Protein AF-A0A978VRN3-F1 (afdb_monomer_lite)

Radius of gyration: 43.13 Å; chains: 1; bounding box: 70×67×119 Å

Sequence (105 aa):
MGGEGQLLKRIPRIKFPKRHSKSSSSGSAEHATTNRAAAHGRVSASSDVPAPPLNTAVGGKASLQPKRTPVTDREIEAILPFDEPEKTDSEVLNSLIIAIWNKGT

Secondary structure (DSSP, 8-state):
-------PPPPP-PPPP-S----------------------------SSPPPP-------TTT-PPPPPPPPHHHHHTTS--------HHHHHHHHHHHHHTT--

Foldseek 3Di:
DDDPDPCDPDDDDDDDDDPDPDDDDDDDDDDDDDDDDDDPPPCPPPDPDPDDPPCPPPDPPVPDDDDDDDDDPVNVPVVPPPPPPPCDPVNVVVVVVVVVVVVPD

Organism: NCBI:txid714518

pLDDT: mean 72.93, std 16.38, range [35.16, 93.75]

Structure (mmCIF, N/CA/C/O backbone):
data_AF-A0A978VRN3-F1
#
_entry.id   AF-A0A978VRN3-F1
#
loop_
_atom_site.group_PDB
_atom_site.id
_atom_site.type_symbol
_atom_site.label_atom_id
_atom_site.label_alt_id
_atom_site.label_comp_id
_atom_site.label_asym_id
_atom_site.label_entity_id
_atom_site.label_seq_id
_atom_site.pdbx_PDB_ins_code
_atom_site.Cartn_x
_atom_site.Cartn_y
_atom_site.Cartn_z
_atom_site.occupancy
_atom_site.B_iso_or_equiv
_atom_site.auth_seq_id
_atom_site.auth_comp_id
_atom_site.auth_asym_id
_atom_site.auth_atom_id
_atom_site.pdbx_PDB_model_num
ATOM 1 N N . MET A 1 1 ? -31.306 49.832 17.319 1.00 51.53 1 MET A N 1
ATOM 2 C CA . MET A 1 1 ? -30.281 48.837 16.928 1.00 51.53 1 MET A CA 1
ATOM 3 C C . MET A 1 1 ? -30.611 47.514 17.594 1.00 51.53 1 MET A C 1
ATOM 5 O O . MET A 1 1 ? -31.055 47.538 18.732 1.00 51.53 1 MET A O 1
ATOM 9 N N . GLY A 1 2 ? -30.397 46.396 16.903 1.00 54.22 2 GLY A N 1
ATOM 10 C CA . GLY A 1 2 ? -30.655 45.046 17.412 1.00 54.22 2 GLY A CA 1
ATOM 11 C C . GLY A 1 2 ? -30.537 44.058 16.259 1.00 54.22 2 GLY A C 1
ATOM 12 O O . GLY A 1 2 ? -31.485 43.897 15.503 1.00 54.22 2 GLY A O 1
ATOM 13 N N . GLY A 1 3 ? -29.341 43.506 16.050 1.00 56.91 3 GLY A N 1
ATOM 14 C CA . GLY A 1 3 ? -29.070 42.637 14.904 1.00 56.91 3 GLY A CA 1
ATOM 15 C C . GLY A 1 3 ? -29.679 41.249 15.082 1.00 56.91 3 GLY A C 1
ATOM 16 O O . GLY A 1 3 ? -29.559 40.652 16.153 1.00 56.91 3 GLY A O 1
ATOM 17 N N . GLU A 1 4 ? -30.282 40.720 14.020 1.00 58.28 4 GLU A N 1
ATOM 18 C CA . GLU A 1 4 ? -30.822 39.360 13.965 1.00 58.28 4 GLU A CA 1
ATOM 19 C C . GLU A 1 4 ? -29.676 38.335 13.912 1.00 58.28 4 GLU A C 1
ATOM 21 O O . GLU A 1 4 ? -29.280 37.835 12.859 1.00 58.28 4 GLU A O 1
ATOM 26 N N . GLY A 1 5 ? -29.091 38.051 15.079 1.00 61.59 5 GLY A N 1
ATOM 27 C CA . GLY A 1 5 ? -28.039 37.051 15.230 1.00 61.59 5 GLY A CA 1
ATOM 28 C C . GLY A 1 5 ? -28.527 35.681 14.758 1.00 61.59 5 GLY A C 1
ATOM 29 O O . GLY A 1 5 ? -29.480 35.138 15.315 1.00 61.59 5 GLY A O 1
ATOM 30 N N . GLN A 1 6 ? -27.869 35.133 13.733 1.00 64.50 6 GLN A N 1
ATOM 31 C CA . GLN A 1 6 ? -28.296 33.927 13.019 1.00 64.50 6 GLN A CA 1
ATOM 32 C C . GLN A 1 6 ? -28.549 32.752 13.981 1.00 64.50 6 GLN A C 1
ATOM 34 O O . GLN A 1 6 ? -27.613 32.139 14.501 1.00 64.50 6 GLN A O 1
ATOM 39 N N . LEU A 1 7 ? -29.826 32.421 14.206 1.00 67.25 7 LEU A N 1
ATOM 40 C CA . LEU A 1 7 ? -30.258 31.395 15.159 1.00 67.25 7 LEU A CA 1
ATOM 41 C C . LEU A 1 7 ? -30.080 29.980 14.582 1.00 67.25 7 LEU A C 1
ATOM 43 O O . LEU A 1 7 ? -31.037 29.241 14.341 1.00 67.25 7 LEU A O 1
ATOM 47 N N . LEU A 1 8 ? -28.825 29.594 14.348 1.00 75.69 8 LEU A N 1
ATOM 48 C CA . LEU A 1 8 ? -28.469 28.250 13.909 1.00 75.69 8 LEU A CA 1
ATOM 49 C C . LEU A 1 8 ? -28.882 27.225 14.977 1.00 75.69 8 LEU A C 1
ATOM 51 O O . LEU A 1 8 ? -28.516 27.324 16.153 1.00 75.69 8 LEU A O 1
ATOM 55 N N . LYS A 1 9 ? -29.668 26.225 14.560 1.00 80.75 9 LYS A N 1
ATOM 56 C CA . LYS A 1 9 ? -30.210 25.186 15.447 1.00 80.75 9 LYS A CA 1
ATOM 57 C C . LYS A 1 9 ? -29.058 24.415 16.099 1.00 80.75 9 LYS A C 1
ATOM 59 O O . LYS A 1 9 ? -28.232 23.814 15.417 1.00 80.75 9 LYS A O 1
ATOM 64 N N . ARG A 1 10 ? -28.992 24.450 17.433 1.00 84.25 10 ARG A N 1
ATOM 65 C CA . ARG A 1 10 ? -27.875 23.882 18.206 1.00 84.25 10 ARG A CA 1
ATOM 66 C C . ARG A 1 10 ? -27.866 22.355 18.093 1.00 84.25 10 ARG A C 1
ATOM 68 O O . ARG A 1 10 ? -28.889 21.717 18.332 1.00 84.25 10 ARG A O 1
ATOM 75 N N . ILE A 1 11 ? -26.701 21.777 17.804 1.00 86.69 11 ILE A N 1
ATOM 76 C CA . ILE A 1 11 ? -26.504 20.320 17.774 1.00 86.69 11 ILE A CA 1
ATOM 77 C C . ILE A 1 11 ? -26.778 19.731 19.178 1.00 86.69 11 ILE A C 1
ATOM 79 O O . ILE A 1 11 ? -26.302 20.303 20.169 1.00 86.69 11 ILE A O 1
ATOM 83 N N . PRO A 1 12 ? -27.512 18.604 19.299 1.00 88.62 12 PRO A N 1
ATOM 84 C CA . PRO A 1 12 ? -27.736 17.930 20.576 1.00 88.62 12 PRO A CA 1
ATOM 85 C C . PRO A 1 12 ? -26.427 17.570 21.290 1.00 88.62 12 PRO A C 1
ATOM 87 O O . PRO A 1 12 ? -25.537 16.938 20.724 1.00 88.62 12 PRO A O 1
ATOM 90 N N . ARG A 1 13 ? -26.310 17.955 22.565 1.00 87.31 13 ARG A N 1
ATOM 91 C CA . ARG A 1 13 ? -25.136 17.654 23.394 1.00 87.31 13 ARG A CA 1
ATOM 92 C C . ARG A 1 13 ? -25.307 16.309 24.093 1.00 87.31 13 ARG A C 1
ATOM 94 O O . ARG A 1 13 ? -26.079 16.208 25.046 1.00 87.31 13 ARG A O 1
ATOM 101 N N . ILE A 1 14 ? -24.547 15.305 23.662 1.00 90.00 14 ILE A N 1
ATOM 102 C CA . ILE A 1 14 ? -24.405 14.048 24.406 1.00 90.00 14 ILE A CA 1
ATOM 103 C C . ILE A 1 14 ? -23.737 14.302 25.767 1.00 90.00 14 ILE A C 1
ATOM 105 O O . ILE A 1 14 ? -22.867 15.166 25.896 1.00 90.00 14 ILE A O 1
ATOM 109 N N . LYS A 1 15 ? -24.142 13.551 26.796 1.00 87.56 15 LYS A N 1
ATOM 110 C CA . LYS A 1 15 ? -23.495 13.561 28.117 1.00 87.56 15 LYS A CA 1
ATOM 111 C C . LYS A 1 15 ? -22.564 12.359 28.224 1.00 87.56 15 LYS A C 1
ATOM 113 O O . LYS A 1 15 ? -23.029 11.224 28.180 1.00 87.56 15 LYS A O 1
ATOM 118 N N . PHE A 1 16 ? -21.270 12.601 28.407 1.00 88.62 16 PHE A N 1
ATOM 119 C CA . PHE A 1 16 ? -20.328 11.535 28.747 1.00 88.62 16 PHE A CA 1
ATOM 120 C C . PHE A 1 16 ? -20.530 11.069 30.202 1.00 88.62 16 PHE A C 1
ATOM 122 O O . PHE A 1 16 ? -20.875 11.893 31.056 1.00 88.62 16 PHE A O 1
ATOM 129 N N . PRO A 1 17 ? -20.300 9.779 30.518 1.00 88.06 17 PRO A N 1
ATOM 130 C CA . PRO A 1 17 ? -20.344 9.287 31.892 1.00 88.06 17 PRO A CA 1
ATOM 131 C C . PRO A 1 17 ? -19.369 10.045 32.802 1.00 88.06 17 PRO A C 1
ATOM 133 O O . PRO A 1 17 ? -18.215 10.279 32.434 1.00 88.06 17 PRO A O 1
ATOM 136 N N . LYS A 1 18 ? -19.811 10.393 34.018 1.00 84.62 18 LYS A N 1
ATOM 137 C CA . LYS A 1 18 ? -18.959 11.039 35.025 1.00 84.62 18 LYS A CA 1
ATOM 138 C C . LYS A 1 18 ? -17.878 10.057 35.487 1.00 84.62 18 LYS A C 1
ATOM 140 O O . LYS A 1 18 ? -18.129 9.208 36.340 1.00 84.62 18 LYS A O 1
ATOM 145 N N . ARG A 1 19 ? -16.670 10.175 34.929 1.00 80.88 19 ARG A N 1
ATOM 146 C CA . ARG A 1 19 ? -15.496 9.433 35.414 1.00 80.88 19 ARG A CA 1
ATOM 147 C 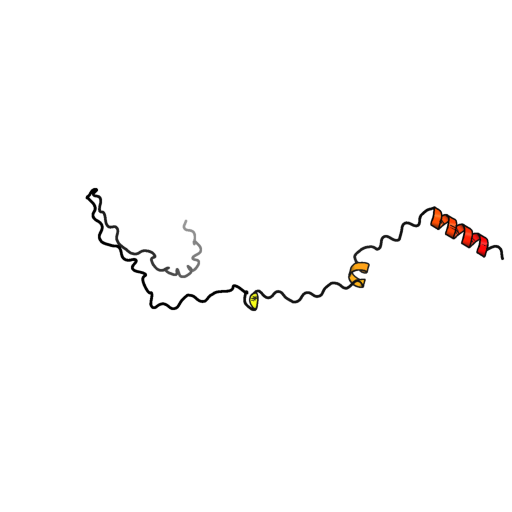C . ARG A 1 19 ? -15.196 9.862 36.864 1.00 80.88 19 ARG A C 1
ATOM 149 O O . ARG A 1 19 ? -15.470 11.000 37.234 1.00 80.88 19 ARG A O 1
ATOM 156 N N . HIS A 1 20 ? -14.709 8.917 37.674 1.00 74.62 20 HIS A N 1
ATOM 157 C CA . HIS A 1 20 ? -14.363 9.062 39.101 1.00 74.62 20 HIS A CA 1
ATOM 158 C C . HIS A 1 20 ? -15.375 9.848 39.975 1.00 74.62 20 HIS A C 1
ATOM 160 O O . HIS A 1 20 ? -15.155 10.987 40.388 1.00 74.62 20 HIS A O 1
ATOM 166 N N . SER A 1 21 ? -16.483 9.198 40.344 1.00 69.75 21 SER A N 1
ATOM 167 C CA . SER A 1 21 ? -17.445 9.698 41.338 1.00 69.75 21 SER A CA 1
ATOM 168 C C . SER A 1 21 ? -17.251 9.058 42.725 1.00 69.75 21 SER A C 1
ATOM 170 O O . SER A 1 21 ? -18.168 8.408 43.228 1.00 69.75 21 SER A O 1
ATOM 172 N N . LYS A 1 22 ? -16.067 9.200 43.342 1.00 65.94 22 LYS A N 1
ATOM 173 C CA . LYS A 1 22 ? -15.815 8.731 44.720 1.00 65.94 22 LYS A CA 1
ATOM 174 C C . LYS A 1 22 ? -15.098 9.788 45.572 1.00 65.94 22 LYS A C 1
ATOM 176 O O . LYS A 1 22 ? -14.147 10.409 45.119 1.00 65.94 22 LYS A O 1
ATOM 181 N N . SER A 1 23 ? -15.655 9.974 46.768 1.00 59.84 23 SER A N 1
ATOM 182 C CA . SER A 1 23 ? -15.246 10.779 47.932 1.00 59.84 23 SER A CA 1
ATOM 183 C C . SER A 1 23 ? -13.875 11.470 47.927 1.00 59.84 23 SER A C 1
ATOM 185 O O . SER A 1 23 ? -12.838 10.809 47.983 1.00 59.84 23 SER A O 1
ATOM 187 N N . SER A 1 24 ? -13.894 12.792 48.122 1.00 62.44 24 SER A N 1
ATOM 188 C CA . SER A 1 24 ? -12.879 13.453 48.948 1.00 62.44 24 SER A CA 1
ATOM 189 C C . SER A 1 24 ? -13.029 12.956 50.389 1.00 62.44 24 SER A C 1
ATOM 191 O O . SER A 1 24 ? -14.085 13.155 50.986 1.00 62.44 24 SER A O 1
ATOM 193 N N . SER A 1 25 ? -11.997 12.327 50.947 1.00 48.09 25 SER A N 1
ATOM 194 C CA . SER A 1 25 ? -11.909 12.030 52.380 1.00 48.09 25 SER A CA 1
ATOM 195 C C . SER A 1 25 ? -10.640 12.677 52.911 1.00 48.09 25 SER A C 1
ATOM 197 O O . SER A 1 25 ? -9.544 12.263 52.546 1.00 48.09 25 SER A O 1
ATOM 199 N N . SER A 1 26 ? -10.789 13.716 53.732 1.00 55.19 26 SER A N 1
ATOM 200 C CA . SER A 1 26 ? -9.654 14.305 54.448 1.00 55.19 26 SER A CA 1
ATOM 201 C C . SER A 1 26 ? -9.223 13.367 55.576 1.00 55.19 26 SER A C 1
ATOM 203 O O . SER A 1 26 ? -10.073 12.754 56.222 1.00 55.19 26 SER A O 1
ATOM 205 N N . GLY A 1 27 ? -7.919 13.252 55.812 1.00 40.97 27 GLY A N 1
ATOM 206 C CA . GLY A 1 27 ? -7.359 12.403 56.859 1.00 40.97 27 GLY A CA 1
ATOM 207 C C . GLY A 1 27 ? -5.839 12.493 56.871 1.00 40.97 27 GLY A C 1
ATOM 208 O O . GLY A 1 27 ? -5.184 11.902 56.020 1.00 40.97 27 GLY A O 1
ATOM 209 N N . SER A 1 28 ? -5.293 13.245 57.827 1.00 48.34 28 SER A N 1
ATOM 210 C CA . SER A 1 28 ? -3.853 13.422 58.030 1.00 48.34 28 SER A CA 1
ATOM 211 C C . SER A 1 28 ? -3.507 13.129 59.486 1.00 48.34 28 SER A C 1
ATOM 213 O O . SER A 1 28 ? -4.017 13.811 60.373 1.00 48.34 28 SER A O 1
ATOM 215 N N . ALA A 1 29 ? -2.654 12.132 59.716 1.00 40.34 29 ALA A N 1
ATOM 216 C CA . ALA A 1 29 ? -1.959 11.849 60.974 1.00 40.34 29 ALA A CA 1
ATOM 217 C C . ALA A 1 29 ? -0.822 10.843 60.703 1.00 40.34 29 ALA A C 1
ATOM 219 O O . ALA A 1 29 ? -0.899 10.067 59.749 1.00 40.34 29 ALA A O 1
ATOM 220 N N . GLU A 1 30 ? 0.220 10.850 61.534 1.00 46.12 30 GLU A N 1
ATOM 221 C CA . GLU A 1 30 ? 1.481 10.124 61.314 1.00 46.12 30 GLU A CA 1
ATOM 222 C C . GLU A 1 30 ? 1.835 9.224 62.512 1.00 46.12 30 GLU A C 1
ATOM 224 O O . GLU A 1 30 ? 1.536 9.589 63.645 1.00 46.12 30 GLU A O 1
ATOM 229 N N . HIS A 1 31 ? 2.562 8.119 62.256 1.00 38.09 31 HIS A N 1
ATOM 230 C CA . HIS A 1 31 ? 3.224 7.229 63.242 1.00 38.09 31 HIS A CA 1
ATOM 231 C C . HIS A 1 31 ? 2.307 6.476 64.253 1.00 38.09 31 HIS A C 1
ATOM 233 O O . HIS A 1 31 ? 1.309 6.995 64.729 1.00 38.09 31 HIS A O 1
ATOM 239 N N . ALA A 1 32 ? 2.571 5.228 64.674 1.00 42.06 32 ALA A N 1
ATOM 240 C CA . ALA A 1 32 ? 3.604 4.227 64.334 1.00 42.06 32 ALA A CA 1
ATOM 241 C C . ALA A 1 32 ? 2.965 2.792 64.441 1.00 42.06 32 ALA A C 1
ATOM 243 O O . ALA A 1 32 ? 1.806 2.669 64.062 1.00 42.06 32 ALA A O 1
ATOM 244 N N . THR A 1 33 ? 3.546 1.645 64.852 1.00 38.16 33 THR A N 1
ATOM 245 C CA . THR A 1 33 ? 4.839 1.284 65.482 1.00 38.16 33 THR A CA 1
ATOM 246 C C . THR A 1 33 ? 5.165 -0.218 65.285 1.00 38.16 33 THR A C 1
ATOM 248 O O . THR A 1 33 ? 4.267 -1.043 65.173 1.00 38.16 33 THR A O 1
ATOM 251 N N . THR A 1 34 ? 6.458 -0.574 65.326 1.00 43.59 34 THR A N 1
ATOM 252 C CA . THR A 1 34 ? 7.042 -1.904 65.670 1.00 43.59 34 THR A CA 1
ATOM 253 C C . THR A 1 34 ? 6.422 -3.214 65.139 1.00 43.59 34 THR A C 1
ATOM 255 O O . THR A 1 34 ? 5.533 -3.802 65.745 1.00 43.59 34 THR A O 1
ATOM 258 N N . ASN A 1 35 ? 7.092 -3.781 64.130 1.00 50.22 35 ASN A N 1
ATOM 259 C CA . ASN A 1 35 ? 7.529 -5.185 64.007 1.00 50.22 35 ASN A CA 1
ATOM 260 C C . ASN A 1 35 ? 6.905 -6.270 64.922 1.00 50.22 35 ASN A C 1
ATOM 262 O O . ASN A 1 35 ? 7.251 -6.356 66.102 1.00 50.22 35 ASN A O 1
ATOM 266 N N . ARG A 1 36 ? 6.330 -7.312 64.299 1.00 35.16 36 ARG A N 1
ATOM 267 C CA . ARG A 1 36 ? 6.951 -8.657 64.325 1.00 35.16 36 ARG A CA 1
ATOM 268 C C . ARG A 1 36 ? 6.462 -9.555 63.185 1.00 35.16 36 ARG A C 1
ATOM 270 O O . ARG A 1 36 ? 5.396 -9.338 62.622 1.00 35.16 36 ARG A O 1
ATOM 277 N N . ALA A 1 37 ? 7.283 -10.537 62.818 1.00 46.53 37 ALA A N 1
ATOM 278 C CA . ALA A 1 37 ? 7.046 -11.389 61.659 1.00 46.53 37 ALA A CA 1
ATOM 279 C C . ALA A 1 37 ? 5.963 -12.448 61.930 1.00 46.53 37 ALA A C 1
ATOM 281 O O . ALA A 1 37 ? 6.240 -13.494 62.511 1.00 46.53 37 ALA A O 1
ATOM 282 N N . ALA A 1 38 ? 4.748 -12.195 61.445 1.00 43.16 38 ALA A N 1
ATOM 283 C CA . ALA A 1 38 ? 3.838 -13.255 61.025 1.00 43.16 38 ALA A CA 1
ATOM 284 C C . ALA A 1 38 ? 4.078 -13.522 59.532 1.00 43.16 38 ALA A C 1
ATOM 286 O O . ALA A 1 38 ? 4.320 -12.589 58.763 1.00 43.16 38 ALA A O 1
ATOM 287 N N . ALA A 1 39 ? 4.054 -14.786 59.110 1.00 49.22 39 ALA A N 1
ATOM 288 C CA . ALA A 1 39 ? 4.344 -15.126 57.724 1.00 49.22 39 ALA A CA 1
ATOM 289 C C . ALA A 1 39 ? 3.259 -14.565 56.790 1.00 49.22 39 ALA A C 1
ATOM 291 O O . ALA A 1 39 ? 2.147 -15.091 56.737 1.00 49.22 39 ALA A O 1
ATOM 292 N N . HIS A 1 40 ? 3.609 -13.557 55.984 1.00 46.94 40 HIS A N 1
ATOM 293 C CA . HIS A 1 40 ? 2.888 -13.255 54.750 1.00 46.94 40 HIS A CA 1
ATOM 294 C C . HIS A 1 40 ? 3.120 -14.403 53.760 1.00 46.94 40 HIS A C 1
ATOM 296 O O . HIS A 1 40 ? 3.901 -14.297 52.811 1.00 46.94 40 HIS A O 1
ATOM 302 N N . GLY A 1 41 ? 2.433 -15.524 54.003 1.00 48.88 41 GLY A N 1
ATOM 303 C CA . GLY A 1 41 ? 2.238 -16.561 53.004 1.00 48.88 41 GLY A CA 1
ATOM 304 C C . GLY A 1 41 ? 1.750 -15.882 51.733 1.00 48.88 41 GLY A C 1
ATOM 305 O O . GLY A 1 41 ? 0.842 -15.051 51.782 1.00 48.88 41 GLY A O 1
ATOM 306 N N . ARG A 1 42 ? 2.418 -16.157 50.610 1.00 56.19 42 ARG A N 1
ATOM 307 C CA . ARG A 1 42 ? 2.151 -15.473 49.343 1.00 56.19 42 ARG A CA 1
ATOM 308 C C . ARG A 1 42 ? 0.758 -15.878 48.873 1.00 56.19 42 ARG A C 1
ATOM 310 O O . ARG A 1 42 ? 0.621 -16.897 48.197 1.00 56.19 42 ARG A O 1
ATOM 317 N N . VAL A 1 43 ? -0.249 -15.082 49.246 1.00 61.28 43 VAL A N 1
ATOM 318 C CA . VAL A 1 43 ? -1.631 -15.187 48.766 1.00 61.28 43 VAL A CA 1
ATOM 319 C C . VAL A 1 43 ? -1.603 -14.893 47.274 1.00 61.28 43 VAL A C 1
ATOM 321 O O . VAL A 1 43 ? -1.800 -13.770 46.815 1.00 61.28 43 VAL A O 1
ATOM 324 N N . SER A 1 44 ? -1.272 -15.933 46.519 1.00 64.25 44 SER A N 1
ATOM 325 C CA . SER A 1 44 ? -1.407 -15.968 45.078 1.00 64.25 44 SER A CA 1
ATOM 326 C C . SER A 1 44 ? -2.903 -15.955 44.839 1.00 64.25 44 SER A C 1
ATOM 328 O O . SER A 1 44 ? -3.563 -16.972 45.030 1.00 64.25 44 SER A O 1
ATOM 330 N N . ALA A 1 45 ? -3.442 -14.774 44.544 1.00 66.75 45 ALA A N 1
ATOM 331 C CA . ALA A 1 45 ? -4.856 -14.599 44.274 1.00 66.75 45 ALA A CA 1
ATOM 332 C C . ALA A 1 45 ? -5.196 -15.389 43.006 1.00 66.75 45 ALA A C 1
ATOM 334 O O . ALA A 1 45 ? -5.006 -14.903 41.892 1.00 66.75 45 ALA A O 1
ATOM 335 N N . SER A 1 46 ? -5.646 -16.631 43.186 1.00 69.06 46 SER A N 1
ATOM 336 C CA . SER A 1 46 ? -6.122 -17.499 42.119 1.00 69.06 46 SER A CA 1
ATOM 337 C C . SER A 1 46 ? -7.420 -16.912 41.582 1.00 69.06 46 SER A C 1
ATOM 339 O O . SER A 1 46 ? -8.505 -17.198 42.087 1.00 69.06 46 SER A O 1
ATOM 341 N N . SER A 1 47 ? -7.298 -16.022 40.601 1.00 72.12 47 SER A N 1
ATOM 342 C CA . SER A 1 47 ? -8.442 -15.477 39.891 1.00 72.12 47 SER A CA 1
ATOM 343 C C . SER A 1 47 ? -9.114 -16.594 39.107 1.00 72.12 47 SER A C 1
ATOM 345 O O . SER A 1 47 ? -8.488 -17.173 38.222 1.00 72.12 47 SER A O 1
ATOM 347 N N . ASP A 1 48 ? -10.405 -16.804 39.344 1.00 77.75 48 ASP A N 1
ATOM 348 C CA . ASP A 1 48 ? -11.287 -17.661 38.533 1.00 77.75 48 ASP A CA 1
ATOM 349 C C . ASP A 1 48 ? -11.590 -17.050 37.140 1.00 77.75 48 ASP A C 1
ATOM 351 O O . ASP A 1 48 ? -12.606 -17.303 36.501 1.00 77.75 48 ASP A O 1
ATOM 355 N N . VAL A 1 49 ? -10.702 -16.168 36.673 1.00 77.25 49 VAL A N 1
ATOM 356 C CA . VAL A 1 49 ? -10.729 -15.557 35.349 1.00 77.25 49 VAL A CA 1
ATOM 357 C C . VAL A 1 49 ? -9.785 -16.383 34.475 1.00 77.25 49 VAL A C 1
ATOM 359 O O . VAL A 1 49 ? -8.604 -16.487 34.820 1.00 77.25 49 VAL A O 1
ATOM 362 N N . PRO A 1 50 ? -10.254 -16.970 33.358 1.00 80.88 50 PRO A N 1
ATOM 363 C CA . PRO A 1 50 ? -9.384 -17.725 32.467 1.00 80.88 50 PRO A CA 1
ATOM 364 C C . PRO A 1 50 ? -8.255 -16.832 31.945 1.00 80.88 50 PRO A C 1
ATOM 366 O O . PRO A 1 50 ? -8.450 -15.635 31.715 1.00 80.88 50 PRO A O 1
ATOM 369 N N . ALA A 1 51 ? -7.071 -17.420 31.755 1.00 79.81 51 ALA A N 1
ATOM 370 C CA . ALA A 1 51 ? -5.901 -16.691 31.279 1.00 79.81 51 ALA A CA 1
ATOM 371 C C . ALA A 1 51 ? -6.230 -15.917 29.983 1.00 79.81 51 ALA A C 1
ATOM 373 O O . ALA A 1 51 ? -6.900 -16.469 29.101 1.00 79.81 51 ALA A O 1
ATOM 374 N N . PRO A 1 52 ? -5.781 -14.653 29.846 1.00 74.25 52 PRO A N 1
ATOM 375 C CA . PRO A 1 52 ? -6.069 -13.864 28.657 1.00 74.25 52 PRO A CA 1
ATOM 376 C C . PRO A 1 52 ? -5.534 -14.591 27.413 1.00 74.25 52 PRO A C 1
ATOM 378 O O . PRO A 1 52 ? -4.435 -15.152 27.477 1.00 74.25 52 PRO A O 1
ATOM 381 N N . PRO A 1 53 ? -6.268 -14.591 26.282 1.00 76.62 53 PRO A N 1
ATOM 382 C CA . PRO A 1 53 ? -5.820 -15.266 25.072 1.00 76.62 53 PRO A CA 1
ATOM 383 C C . PRO A 1 53 ? -4.407 -14.827 24.687 1.00 76.62 53 PRO A C 1
ATOM 385 O O . PRO A 1 53 ? -4.136 -13.628 24.587 1.00 76.62 53 PRO A O 1
ATOM 388 N N . LEU A 1 54 ? -3.519 -15.797 24.449 1.00 76.12 54 LEU A N 1
ATOM 389 C CA . LEU A 1 54 ? -2.163 -15.552 23.957 1.00 76.12 54 LEU A CA 1
ATOM 390 C C . LEU A 1 54 ? -2.234 -14.984 22.535 1.00 76.12 54 LEU A C 1
ATOM 392 O O . LEU A 1 54 ? -2.179 -15.708 21.540 1.00 76.12 54 LEU A O 1
ATOM 396 N N . ASN A 1 55 ? -2.386 -13.663 22.458 1.00 66.31 55 ASN A N 1
ATOM 397 C CA . ASN A 1 55 ? -2.426 -12.899 21.224 1.00 66.31 55 ASN A CA 1
ATOM 398 C C . ASN A 1 55 ? -1.038 -12.891 20.574 1.00 66.31 55 ASN A C 1
ATOM 400 O O . ASN A 1 55 ? -0.275 -11.934 20.673 1.00 66.31 55 ASN A O 1
ATOM 404 N N . THR A 1 56 ? -0.727 -13.970 19.861 1.00 66.06 56 THR A N 1
ATOM 405 C CA . THR A 1 56 ? 0.237 -13.910 18.767 1.00 66.06 56 THR A CA 1
ATOM 406 C C . THR A 1 56 ? -0.345 -12.953 17.730 1.00 66.06 56 THR A C 1
ATOM 408 O O . THR A 1 56 ? -1.303 -13.275 17.030 1.00 66.06 56 THR A O 1
ATOM 411 N N . ALA A 1 57 ? 0.175 -11.724 17.690 1.00 65.00 57 ALA A N 1
ATOM 412 C CA . ALA A 1 57 ? -0.348 -10.625 16.878 1.00 65.00 57 ALA A CA 1
ATOM 413 C C . ALA A 1 57 ? -0.029 -10.779 15.375 1.00 65.00 57 ALA A C 1
ATOM 415 O O . ALA A 1 57 ? 0.433 -9.850 14.714 1.00 65.00 57 ALA A O 1
ATOM 416 N N . VAL A 1 58 ? -0.310 -11.960 14.816 1.00 64.75 58 VAL A N 1
ATOM 417 C CA . VAL A 1 58 ? -0.481 -12.148 13.377 1.00 64.75 58 VAL A CA 1
ATOM 418 C C . VAL A 1 58 ? -1.741 -11.377 13.003 1.00 64.75 58 VAL A C 1
ATOM 420 O O . VAL A 1 58 ? -2.860 -11.826 13.254 1.00 64.75 58 VAL A O 1
ATOM 423 N N . GLY A 1 59 ? -1.555 -10.166 12.479 1.00 75.12 59 GLY A N 1
ATOM 424 C CA . GLY A 1 59 ? -2.666 -9.294 12.125 1.00 75.12 59 GLY A CA 1
ATOM 425 C C . GLY A 1 59 ? -3.644 -9.993 11.172 1.00 75.12 59 GLY A C 1
ATOM 426 O O . GLY A 1 59 ? -3.253 -10.799 10.322 1.00 75.12 59 GLY A O 1
ATOM 427 N N . GLY A 1 60 ? -4.938 -9.725 11.364 1.00 79.81 60 GLY A N 1
ATOM 428 C CA . GLY A 1 60 ? -6.010 -10.413 10.646 1.00 79.81 60 GLY A CA 1
ATOM 429 C C . GLY A 1 60 ? -6.006 -10.146 9.137 1.00 79.81 60 GLY A C 1
ATOM 430 O O . GLY A 1 60 ? -5.158 -9.440 8.598 1.00 79.81 60 GLY A O 1
ATOM 431 N N . LYS A 1 61 ? -7.023 -10.648 8.426 1.00 79.44 61 LYS A N 1
ATOM 432 C CA . LYS A 1 61 ? -7.126 -10.493 6.959 1.00 79.44 61 LYS A CA 1
ATOM 433 C C . LYS A 1 61 ? -7.084 -9.031 6.463 1.00 79.44 61 LYS A C 1
ATOM 435 O O . LYS A 1 61 ? -6.792 -8.821 5.295 1.00 79.44 61 LYS A O 1
ATOM 440 N N . ALA A 1 62 ? -7.306 -8.044 7.337 1.00 79.62 62 ALA A N 1
ATOM 441 C CA . ALA A 1 62 ? -7.170 -6.615 7.047 1.00 79.62 62 ALA A CA 1
ATOM 442 C C . ALA A 1 62 ? -5.716 -6.086 6.991 1.00 79.62 62 ALA A C 1
ATOM 444 O O . ALA A 1 62 ? -5.486 -5.059 6.363 1.00 79.62 62 ALA A O 1
ATOM 445 N N . SER A 1 63 ? -4.731 -6.750 7.614 1.00 84.19 63 SER A N 1
ATOM 446 C CA . SER A 1 63 ? -3.304 -6.371 7.517 1.00 84.19 63 SER A CA 1
ATOM 447 C C . SER A 1 63 ? -2.526 -7.197 6.488 1.00 84.19 63 SER A C 1
ATOM 449 O O . SER A 1 63 ? -1.318 -7.025 6.336 1.00 84.19 63 SER A O 1
ATOM 451 N N . LEU A 1 64 ? -3.199 -8.116 5.791 1.00 84.69 64 LEU A N 1
ATOM 452 C CA . LEU A 1 64 ? -2.624 -8.866 4.681 1.00 84.69 64 LEU A CA 1
ATOM 453 C C . LEU A 1 64 ? -2.469 -7.924 3.482 1.00 84.69 64 LEU A C 1
ATOM 455 O O . LEU A 1 64 ? -3.446 -7.579 2.820 1.00 84.69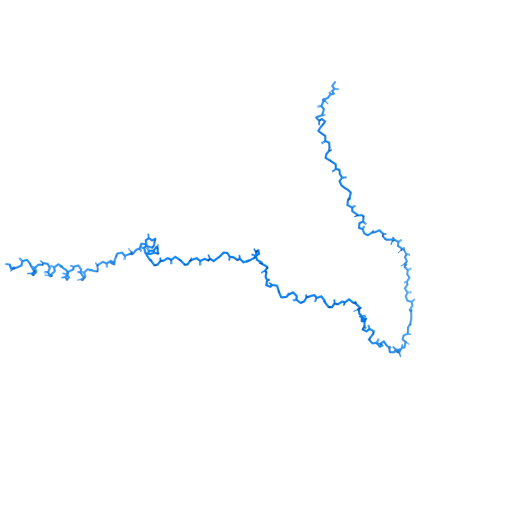 64 LEU A O 1
ATOM 459 N N . GLN A 1 65 ? -1.233 -7.497 3.218 1.00 86.06 65 GLN A N 1
ATOM 460 C CA . GLN A 1 65 ? -0.925 -6.694 2.037 1.00 86.06 65 GLN A CA 1
ATOM 461 C C . GLN A 1 65 ? -1.280 -7.472 0.753 1.00 86.06 65 GLN A C 1
ATOM 463 O O . GLN A 1 65 ? -1.115 -8.697 0.721 1.00 86.06 65 GLN A O 1
ATOM 468 N N . PRO A 1 66 ? -1.740 -6.792 -0.316 1.00 88.94 66 PRO A N 1
ATOM 469 C CA . PRO A 1 66 ? -1.947 -7.426 -1.613 1.00 88.94 66 PRO A CA 1
ATOM 470 C C . PRO A 1 66 ? -0.680 -8.134 -2.103 1.00 88.94 66 PRO A C 1
ATOM 472 O O . PRO A 1 66 ? 0.434 -7.645 -1.899 1.00 88.94 66 PRO A O 1
ATOM 475 N N . LYS A 1 67 ? -0.846 -9.267 -2.797 1.00 86.94 67 LYS A N 1
ATOM 476 C CA . LYS A 1 67 ? 0.268 -9.913 -3.502 1.00 86.94 67 LYS A CA 1
ATOM 477 C C . LYS A 1 67 ? 0.840 -8.924 -4.518 1.00 86.94 67 LYS A C 1
ATOM 479 O O . LYS A 1 67 ? 0.118 -8.493 -5.414 1.00 86.94 67 LYS A O 1
ATOM 484 N N . ARG A 1 68 ? 2.124 -8.589 -4.394 1.00 87.44 68 ARG A N 1
ATOM 485 C CA . ARG A 1 68 ? 2.854 -7.853 -5.430 1.00 87.44 68 ARG A CA 1
ATOM 486 C C . ARG A 1 68 ? 3.327 -8.830 -6.498 1.00 87.44 68 ARG A C 1
ATOM 488 O O . ARG A 1 68 ? 3.906 -9.863 -6.167 1.00 87.44 68 ARG A O 1
ATOM 495 N N . THR A 1 69 ? 3.101 -8.490 -7.758 1.00 88.38 69 THR A N 1
ATOM 496 C CA . THR A 1 69 ? 3.879 -9.028 -8.874 1.00 88.38 69 THR A CA 1
ATOM 497 C C . THR A 1 69 ? 5.237 -8.318 -8.904 1.00 88.38 69 THR A C 1
ATOM 499 O O . THR A 1 69 ? 5.275 -7.108 -8.659 1.00 88.38 69 THR A O 1
ATOM 502 N N . PRO A 1 70 ? 6.354 -9.017 -9.171 1.00 88.81 70 PRO A N 1
ATOM 503 C CA . PRO A 1 70 ? 7.576 -8.341 -9.591 1.00 88.81 70 PRO A CA 1
ATOM 504 C C . PRO A 1 70 ? 7.343 -7.661 -10.949 1.00 88.81 70 PRO A C 1
ATOM 506 O O . PRO A 1 70 ? 6.462 -8.071 -11.707 1.00 88.81 70 PRO A O 1
ATOM 509 N N . VAL A 1 71 ? 8.132 -6.629 -11.240 1.00 90.75 71 VAL A N 1
ATOM 510 C CA . VAL A 1 71 ? 8.249 -6.059 -12.591 1.00 90.75 71 VAL A CA 1
ATOM 511 C C . VAL A 1 71 ? 9.038 -7.055 -13.449 1.00 90.75 71 VAL A C 1
ATOM 513 O O . VAL A 1 71 ? 9.943 -7.707 -12.927 1.00 90.75 71 VAL A O 1
ATOM 516 N N . THR A 1 72 ? 8.683 -7.222 -14.723 1.00 91.25 72 THR A N 1
ATOM 517 C CA . THR A 1 72 ? 9.409 -8.125 -15.632 1.00 91.25 72 THR A CA 1
ATOM 518 C C . THR A 1 72 ? 10.682 -7.477 -16.170 1.00 91.25 72 THR A C 1
ATOM 520 O O . THR A 1 72 ? 10.749 -6.256 -16.297 1.00 91.25 72 THR A O 1
ATOM 523 N N . ASP A 1 73 ? 11.681 -8.282 -16.538 1.00 88.50 73 ASP A N 1
ATOM 524 C CA . ASP A 1 73 ? 12.977 -7.776 -17.016 1.00 88.50 73 ASP A CA 1
ATOM 525 C C . ASP A 1 73 ? 12.802 -6.810 -18.201 1.00 88.50 73 ASP A C 1
ATOM 527 O O . ASP A 1 73 ? 13.295 -5.689 -18.166 1.00 88.50 73 ASP A O 1
ATOM 531 N N . ARG A 1 74 ? 11.944 -7.162 -19.168 1.00 86.50 74 ARG A N 1
ATOM 532 C CA . ARG A 1 74 ? 11.589 -6.310 -20.318 1.00 86.50 74 ARG A CA 1
ATOM 533 C C . ARG A 1 74 ? 10.962 -4.959 -19.935 1.00 86.50 74 ARG A C 1
ATOM 535 O O . ARG A 1 74 ? 11.109 -3.984 -20.667 1.00 86.50 74 ARG A O 1
ATOM 542 N N . GLU A 1 75 ? 10.220 -4.886 -18.831 1.00 88.50 75 GLU A N 1
ATOM 543 C CA . GLU A 1 75 ? 9.667 -3.621 -18.323 1.00 88.50 75 GLU A CA 1
ATOM 544 C C . GLU A 1 75 ? 10.740 -2.786 -17.606 1.00 88.50 75 GLU A C 1
ATOM 546 O O . GLU A 1 75 ? 10.670 -1.560 -17.632 1.00 88.50 75 GLU A O 1
ATOM 551 N N . ILE A 1 76 ? 11.750 -3.428 -17.008 1.00 89.50 76 ILE A N 1
ATOM 552 C CA . ILE A 1 76 ? 12.921 -2.763 -16.418 1.00 89.50 76 ILE A CA 1
ATOM 553 C C . ILE A 1 76 ? 13.814 -2.191 -17.532 1.00 89.50 76 ILE A C 1
ATOM 555 O O . ILE A 1 76 ? 14.148 -1.009 -17.491 1.00 89.50 76 ILE A O 1
ATOM 559 N N . GLU A 1 77 ? 14.121 -2.989 -18.559 1.00 85.38 77 GLU A N 1
ATOM 560 C CA . GLU A 1 77 ? 14.899 -2.619 -19.758 1.00 85.38 77 GLU A CA 1
ATOM 561 C C . GLU A 1 77 ? 14.261 -1.490 -20.589 1.00 85.38 77 GLU A C 1
ATOM 563 O O . GLU A 1 77 ? 14.941 -0.831 -21.369 1.00 85.38 77 GLU A O 1
ATOM 568 N N . ALA A 1 78 ? 12.951 -1.263 -20.443 1.00 82.94 78 ALA A N 1
ATOM 569 C CA . ALA A 1 78 ? 12.229 -0.179 -21.111 1.00 82.94 78 ALA A CA 1
ATOM 570 C C . ALA A 1 78 ? 12.214 1.146 -20.318 1.00 82.94 78 ALA A C 1
ATOM 572 O O . ALA A 1 78 ? 11.761 2.164 -20.844 1.00 82.94 78 ALA A O 1
ATOM 573 N N . ILE A 1 79 ? 12.653 1.135 -19.052 1.00 83.38 79 ILE A N 1
ATOM 574 C CA . ILE A 1 79 ? 12.644 2.293 -18.138 1.00 83.38 79 ILE A CA 1
ATOM 575 C C . ILE A 1 79 ? 14.069 2.713 -17.776 1.00 83.38 79 ILE A C 1
ATOM 577 O O . ILE A 1 79 ? 14.366 3.908 -17.747 1.00 83.38 79 ILE A O 1
ATOM 581 N N . LEU A 1 80 ? 14.948 1.748 -17.501 1.00 81.50 80 LEU A N 1
ATOM 582 C CA . LEU A 1 80 ? 16.381 2.000 -17.493 1.00 81.50 80 LEU A CA 1
ATOM 583 C C . LEU A 1 80 ? 16.795 2.256 -18.945 1.00 81.50 80 LEU A C 1
ATOM 585 O O . LEU A 1 80 ? 16.600 1.360 -19.769 1.00 81.50 80 LEU A O 1
ATOM 589 N N . PRO A 1 81 ? 17.359 3.425 -19.297 1.00 67.75 81 PRO A N 1
ATOM 590 C CA . PRO A 1 81 ? 18.065 3.518 -20.559 1.00 67.75 81 PRO A CA 1
ATOM 591 C C . PRO A 1 81 ? 19.189 2.482 -20.512 1.00 67.75 81 PRO A C 1
ATOM 593 O O . PRO A 1 81 ? 20.035 2.514 -19.618 1.00 67.75 81 PRO A O 1
ATOM 596 N N . PHE A 1 82 ? 19.189 1.552 -21.464 1.00 65.00 82 PHE A N 1
ATOM 597 C CA . PHE A 1 82 ? 20.433 0.899 -21.834 1.00 65.00 82 PHE A CA 1
ATOM 598 C C . PHE A 1 82 ? 21.358 2.019 -22.306 1.00 65.00 82 PHE A C 1
ATOM 600 O O . PHE A 1 82 ? 21.097 2.634 -23.343 1.00 65.00 82 PHE A O 1
ATOM 607 N N . ASP A 1 83 ? 22.400 2.305 -21.528 1.00 62.22 83 ASP A N 1
ATOM 608 C CA . ASP A 1 83 ? 23.535 3.068 -22.023 1.00 62.22 83 ASP A CA 1
ATOM 609 C C . ASP A 1 83 ? 24.101 2.260 -23.200 1.00 62.22 83 ASP A C 1
ATOM 611 O O . ASP A 1 83 ? 24.720 1.210 -23.007 1.00 62.22 83 ASP A O 1
ATOM 615 N N . GLU A 1 84 ? 23.791 2.704 -24.425 1.00 69.19 84 GLU A N 1
ATOM 616 C CA . GLU A 1 84 ? 24.383 2.184 -25.662 1.00 69.19 84 GLU A CA 1
ATOM 617 C C . GLU A 1 84 ? 25.899 2.179 -25.439 1.00 69.19 84 GLU A C 1
ATOM 619 O O . GLU A 1 84 ? 26.450 3.241 -25.123 1.00 69.19 84 GLU A O 1
ATOM 624 N N . PRO A 1 85 ? 26.561 1.008 -25.484 1.00 68.19 85 PRO A N 1
ATOM 625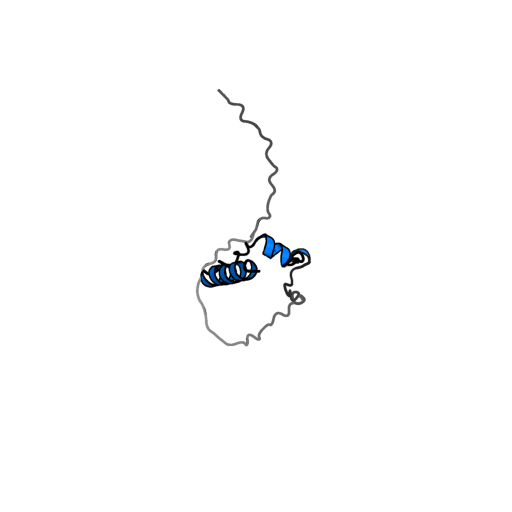 C CA . PRO A 1 85 ? 27.916 0.876 -24.973 1.00 68.19 85 PRO A CA 1
ATOM 626 C C . PRO A 1 85 ? 28.816 1.834 -25.743 1.00 68.19 85 PRO A C 1
ATOM 628 O O . PRO A 1 85 ? 28.939 1.698 -26.960 1.00 68.19 85 PRO A O 1
ATOM 631 N N . GLU A 1 86 ? 29.398 2.815 -25.039 1.00 76.50 86 GLU A N 1
ATOM 632 C CA . GLU A 1 86 ? 30.186 3.892 -25.645 1.00 76.50 86 GLU A CA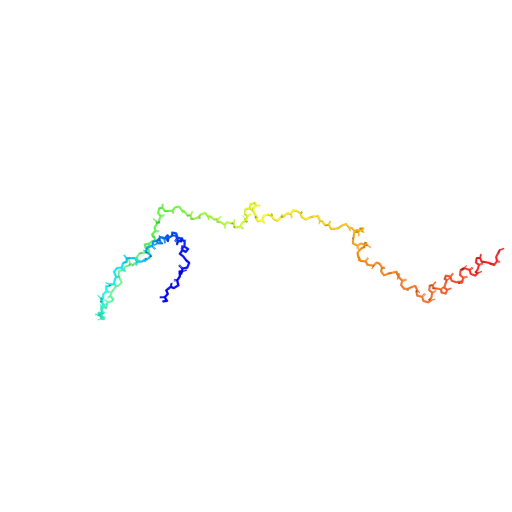 1
ATOM 633 C C . GLU A 1 86 ? 31.315 3.273 -26.468 1.00 76.50 86 GLU A C 1
ATOM 635 O O . GLU A 1 86 ? 32.325 2.815 -25.928 1.00 76.50 86 GLU A O 1
ATOM 640 N N . LYS A 1 87 ? 31.085 3.184 -27.784 1.00 77.75 87 LYS A N 1
ATOM 641 C CA . LYS A 1 87 ? 31.886 2.345 -28.667 1.00 77.75 87 LYS A CA 1
ATOM 642 C C . LYS A 1 87 ? 33.288 2.915 -28.717 1.00 77.75 87 LYS A C 1
ATOM 644 O O . LYS A 1 87 ? 33.522 3.954 -29.333 1.00 77.75 87 LYS A O 1
ATOM 649 N N . THR A 1 88 ? 34.202 2.223 -28.052 1.00 83.19 88 THR A N 1
ATOM 650 C CA . THR A 1 88 ? 35.542 2.736 -27.784 1.00 83.19 88 THR A CA 1
ATOM 651 C C . THR A 1 88 ? 36.284 3.008 -29.092 1.00 83.19 88 THR A C 1
ATOM 653 O O . THR A 1 88 ? 36.057 2.324 -30.094 1.00 83.19 88 THR A O 1
ATOM 656 N N . ASP A 1 89 ? 37.200 3.982 -29.110 1.00 88.88 89 ASP A N 1
ATOM 657 C CA . ASP A 1 89 ? 37.924 4.366 -30.336 1.00 88.88 89 ASP A CA 1
ATOM 658 C C . ASP A 1 89 ? 38.580 3.164 -31.040 1.00 88.88 89 ASP A C 1
ATOM 660 O O . ASP A 1 89 ? 38.626 3.099 -32.268 1.00 88.88 89 ASP A O 1
ATOM 664 N N . SER A 1 90 ? 39.040 2.168 -30.277 1.00 85.62 90 SER A N 1
ATOM 665 C CA . SER A 1 90 ? 39.591 0.919 -30.808 1.00 85.62 90 SER A CA 1
ATOM 666 C C . SER A 1 90 ? 38.538 0.052 -31.511 1.00 85.62 90 SER A C 1
ATOM 668 O O . SER A 1 90 ? 38.825 -0.509 -32.565 1.00 85.62 90 SER A O 1
ATOM 670 N N . GLU A 1 91 ? 37.308 -0.034 -31.006 1.00 89.44 91 GLU A N 1
ATOM 671 C CA . GLU A 1 91 ? 36.191 -0.722 -31.664 1.00 89.44 91 GLU A CA 1
ATOM 672 C C . GLU A 1 91 ? 35.679 0.044 -32.887 1.00 89.44 91 GLU A C 1
ATOM 674 O O . GLU A 1 91 ? 35.290 -0.577 -33.880 1.00 89.44 91 GLU A O 1
ATOM 679 N N . VAL A 1 92 ? 35.701 1.381 -32.862 1.00 90.56 92 VAL A N 1
ATOM 680 C CA . VAL A 1 92 ? 35.420 2.216 -34.043 1.00 90.56 92 VAL A CA 1
ATOM 681 C C . VAL A 1 92 ? 36.475 1.968 -35.125 1.00 90.56 92 VAL A C 1
ATOM 683 O O . VAL A 1 92 ? 36.119 1.665 -36.265 1.00 90.56 92 VAL A O 1
ATOM 686 N N . LEU A 1 93 ? 37.763 2.006 -34.768 1.00 92.50 93 LEU A N 1
ATOM 687 C CA . LEU A 1 93 ? 38.879 1.754 -35.684 1.00 92.50 93 LEU A CA 1
ATOM 688 C C . LEU A 1 93 ? 38.879 0.319 -36.225 1.00 92.50 93 LEU A C 1
ATOM 690 O O . LEU A 1 93 ? 38.983 0.135 -37.435 1.00 92.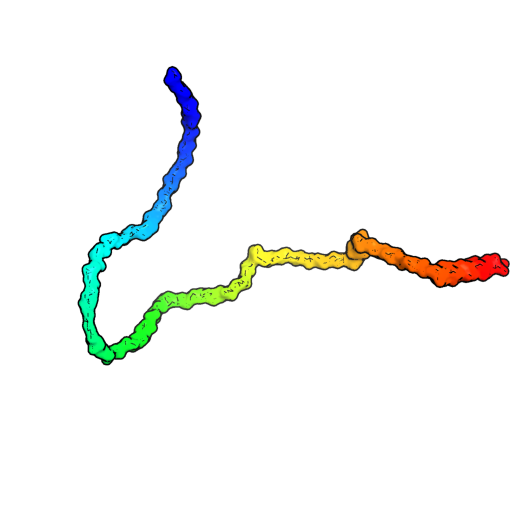50 93 LEU A O 1
ATOM 694 N N . ASN A 1 94 ? 38.685 -0.698 -35.381 1.00 92.62 94 ASN A N 1
ATOM 695 C CA . ASN A 1 94 ? 38.581 -2.096 -35.816 1.00 92.62 94 ASN A CA 1
ATOM 696 C C . ASN A 1 94 ? 37.397 -2.294 -36.778 1.00 92.62 94 ASN A C 1
ATOM 698 O O . ASN A 1 94 ? 37.537 -2.927 -37.826 1.00 92.62 94 ASN A O 1
ATOM 702 N N . SER A 1 95 ? 36.245 -1.691 -36.470 1.00 90.75 95 SER A N 1
ATOM 703 C CA . SER A 1 95 ? 35.061 -1.702 -37.335 1.00 90.75 95 SER A CA 1
ATOM 704 C C . SER A 1 95 ? 35.314 -1.010 -38.682 1.00 90.75 95 SER A C 1
ATOM 706 O O . SER A 1 95 ? 34.802 -1.470 -39.703 1.00 90.75 95 SER A O 1
ATOM 708 N N . LEU A 1 96 ? 36.109 0.065 -38.705 1.00 93.50 96 LEU A N 1
ATOM 709 C CA . LEU A 1 96 ? 36.505 0.773 -39.924 1.00 93.50 96 LEU A CA 1
ATOM 710 C C . LEU A 1 96 ? 37.511 -0.037 -40.759 1.00 93.50 96 LEU A C 1
ATOM 712 O O . LEU A 1 96 ? 37.347 -0.135 -41.971 1.00 93.50 96 LEU A O 1
ATOM 716 N N . ILE A 1 97 ? 38.506 -0.665 -40.126 1.00 93.75 97 ILE A N 1
ATOM 717 C CA . ILE A 1 97 ? 39.499 -1.529 -40.787 1.00 93.75 97 ILE A CA 1
ATOM 718 C C . ILE A 1 97 ? 38.806 -2.702 -41.496 1.00 93.75 97 ILE A C 1
ATOM 720 O O . ILE A 1 97 ? 39.069 -2.950 -42.673 1.00 93.75 97 ILE A O 1
ATOM 724 N N . ILE A 1 98 ? 37.862 -3.369 -40.823 1.00 93.31 98 ILE A N 1
ATOM 725 C CA . ILE A 1 98 ? 37.060 -4.455 -41.410 1.00 93.31 98 ILE A CA 1
ATOM 726 C C . ILE A 1 98 ? 36.200 -3.936 -42.578 1.00 93.31 98 ILE A C 1
ATOM 728 O O . ILE A 1 98 ? 36.136 -4.574 -43.629 1.00 93.31 98 ILE A O 1
ATOM 732 N N . ALA A 1 99 ? 35.577 -2.761 -42.440 1.00 92.69 99 ALA A N 1
ATOM 733 C CA . ALA A 1 99 ? 34.769 -2.158 -43.503 1.00 92.69 99 ALA A CA 1
ATOM 734 C C . ALA A 1 99 ? 35.592 -1.714 -44.731 1.00 92.69 99 ALA A C 1
ATOM 736 O O . ALA A 1 99 ? 35.073 -1.732 -45.847 1.00 92.69 99 ALA A O 1
ATOM 737 N N . ILE A 1 100 ? 36.860 -1.331 -44.543 1.00 93.56 100 ILE A N 1
ATOM 738 C CA . ILE A 1 100 ? 37.800 -1.025 -45.631 1.00 93.56 100 ILE A CA 1
ATOM 739 C C . ILE A 1 100 ? 38.240 -2.315 -46.331 1.00 93.56 100 ILE A C 1
ATOM 741 O O . ILE A 1 100 ? 38.186 -2.379 -47.558 1.00 93.56 100 ILE A O 1
ATOM 745 N N . TRP A 1 101 ? 38.609 -3.357 -45.577 1.00 92.38 101 TRP A N 1
ATOM 746 C CA . TRP A 1 101 ? 39.009 -4.654 -46.139 1.00 92.38 101 TRP A CA 1
ATOM 747 C C . TRP A 1 101 ? 37.884 -5.267 -46.990 1.00 92.38 101 TRP A C 1
ATOM 749 O O . TRP A 1 101 ? 38.107 -5.608 -48.150 1.00 92.38 101 TRP A O 1
ATOM 759 N N . ASN A 1 102 ? 36.652 -5.283 -46.475 1.00 89.56 102 ASN A N 1
ATOM 760 C CA . ASN A 1 102 ? 35.473 -5.801 -47.182 1.00 89.56 102 ASN A CA 1
ATOM 761 C C . ASN A 1 102 ? 35.009 -4.934 -48.375 1.00 89.56 102 ASN A C 1
ATOM 763 O O . ASN A 1 102 ? 34.074 -5.317 -49.073 1.00 89.56 102 ASN A O 1
ATOM 767 N N . LYS A 1 103 ? 35.626 -3.766 -48.611 1.00 83.88 103 LYS A N 1
ATOM 768 C CA . LYS A 1 103 ? 35.426 -2.933 -49.814 1.00 83.88 103 LYS A CA 1
ATOM 769 C C . LYS A 1 103 ? 36.532 -3.099 -50.866 1.00 83.88 103 LYS A C 1
ATOM 771 O O . LYS A 1 103 ? 36.474 -2.440 -51.900 1.00 83.88 103 LYS A O 1
ATOM 776 N N . GLY A 1 104 ? 37.541 -3.931 -50.601 1.00 65.31 104 GLY A N 1
ATOM 777 C CA . GLY A 1 104 ? 38.700 -4.152 -51.473 1.00 65.31 104 GLY A CA 1
ATOM 778 C C . GLY A 1 104 ? 38.562 -5.303 -52.477 1.00 65.31 104 GLY A C 1
ATOM 779 O O . GLY A 1 104 ? 39.580 -5.717 -53.031 1.00 65.31 104 GLY A O 1
ATOM 780 N N . THR A 1 105 ? 37.353 -5.840 -52.674 1.00 56.44 105 THR A N 1
ATOM 781 C CA . THR A 1 105 ? 37.039 -7.005 -53.527 1.00 56.44 105 THR A CA 1
ATOM 782 C C . THR A 1 105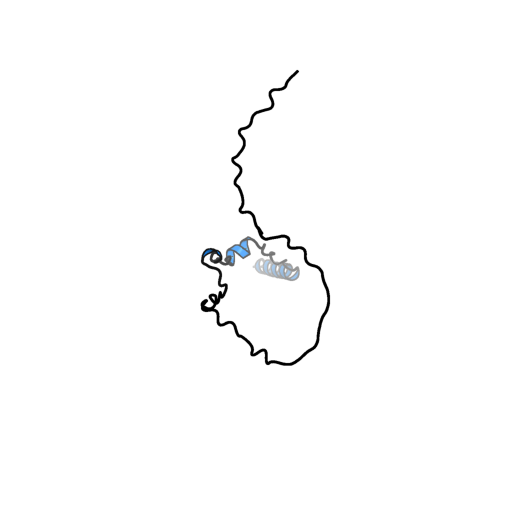 ? 35.832 -6.733 -54.412 1.00 56.44 105 THR A C 1
ATOM 784 O O . THR A 1 105 ? 35.949 -6.963 -55.632 1.00 56.44 105 THR A O 1
#